Protein AF-U6DXB0-F1 (afdb_monomer)

Solvent-accessible surface area (backbone atoms only — not comparable to full-atom values): 5491 Å² total; per-residue (Å²): 139,86,90,78,88,81,74,77,83,89,84,85,88,85,91,83,84,78,91,69,78,70,59,58,44,100,83,77,45,77,72,86,86,80,91,72,61,79,85,55,49,58,71,54,34,31,82,93,40,52,46,44,52,49,52,26,67,77,68,74,49,89,86,86,79,70,58,101,84,59,70,63,91,94,112

Mean predicted aligned error: 13.31 Å

Foldseek 3Di:
DDDDDPPPDDDDDDDDDDPPVQCQDPVRDHDDDDADDLVCVDVCCDDVSPNVVVVCVVVVDDDDDDPSPDHDPPD

Nearest PDB structures (foldseek):
  5wwx-assembly1_A  TM=8.893E-01  e=5.310E-01  Homo sapiens
  5wwz-assembly2_A  TM=8.208E-01  e=5.689E-01  Homo sapiens
  2ctf-assembly1_A  TM=4.142E-01  e=3.425E+00  Homo sapiens

Radius of gyration: 20.15 Å; Cα contacts (8 Å, |Δi|>4): 25; chains: 1; bounding box: 40×52×32 Å

InterPro domains:
  IPR004088 K Homology domain, type 1 [PF00013] (33-68)
  IPR036612 K Homology domain, type 1 superfamily [G3DSA:3.30.1370.10] (27-75)
  IPR036612 K Homology domain, type 1 superfamily [SSF54791] (20-69)

Structure (mmCIF, N/CA/C/O backbone):
data_AF-U6DXB0-F1
#
_entry.id   AF-U6DXB0-F1
#
loop_
_atom_site.group_PDB
_atom_site.id
_atom_site.type_symbol
_atom_site.label_atom_id
_atom_site.label_alt_id
_atom_site.label_comp_id
_atom_site.label_asym_id
_atom_site.label_entity_id
_atom_site.label_seq_id
_atom_site.pdbx_PDB_ins_code
_atom_site.Cartn_x
_atom_site.Cartn_y
_atom_site.Cartn_z
_atom_site.occupancy
_atom_site.B_iso_or_equiv
_atom_site.auth_seq_id
_atom_site.auth_comp_id
_atom_site.auth_asym_id
_atom_site.auth_atom_id
_atom_site.pdbx_PDB_model_num
ATOM 1 N N . ASP A 1 1 ? 33.317 -37.092 8.513 1.00 45.94 1 ASP A N 1
ATOM 2 C CA . ASP A 1 1 ? 31.945 -37.226 9.042 1.00 45.94 1 ASP A CA 1
ATOM 3 C C . ASP A 1 1 ? 31.811 -36.616 10.425 1.00 45.94 1 ASP A C 1
ATOM 5 O O . ASP A 1 1 ? 32.642 -36.924 11.273 1.00 45.94 1 ASP A O 1
ATOM 9 N N . PRO A 1 2 ? 30.762 -35.822 10.686 1.00 56.53 2 PRO A N 1
ATOM 10 C CA . PRO A 1 2 ? 30.156 -35.755 12.005 1.00 56.53 2 PRO A CA 1
ATOM 11 C C . PRO A 1 2 ? 28.730 -36.339 11.963 1.00 56.53 2 PRO A C 1
ATOM 13 O O . PRO A 1 2 ? 27.865 -35.801 11.265 1.00 56.53 2 PRO A O 1
ATOM 16 N N . PRO A 1 3 ? 28.451 -37.411 12.718 1.00 61.69 3 PRO A N 1
ATOM 17 C CA . PRO A 1 3 ? 27.100 -37.790 13.094 1.00 61.69 3 PRO A CA 1
ATOM 18 C C . PRO A 1 3 ? 26.776 -37.155 14.455 1.00 61.69 3 PRO A C 1
ATOM 20 O O . PRO A 1 3 ? 27.473 -37.441 15.416 1.00 61.69 3 PRO A O 1
ATOM 23 N N . ASP A 1 4 ? 25.741 -36.313 14.559 1.00 51.06 4 ASP A N 1
ATOM 24 C CA . ASP A 1 4 ? 24.932 -36.236 15.791 1.00 51.06 4 ASP A CA 1
ATOM 25 C C . ASP A 1 4 ? 23.591 -35.512 15.561 1.00 51.06 4 ASP A C 1
ATOM 27 O O . ASP A 1 4 ? 23.431 -34.295 15.659 1.00 51.06 4 ASP A O 1
ATOM 31 N N . SER A 1 5 ? 22.609 -36.302 15.142 1.00 58.56 5 SER A N 1
ATOM 32 C CA . SER A 1 5 ? 21.371 -36.521 15.890 1.00 58.56 5 SER A CA 1
ATOM 33 C C . SER A 1 5 ? 20.852 -35.393 16.799 1.00 58.56 5 SER A C 1
ATOM 35 O O . SER A 1 5 ? 20.845 -35.501 18.019 1.00 58.56 5 SER A O 1
ATOM 37 N N . ARG A 1 6 ? 20.165 -34.412 16.207 1.00 55.94 6 ARG A N 1
ATOM 38 C CA . ARG A 1 6 ? 18.945 -33.851 16.826 1.00 55.94 6 ARG A CA 1
ATOM 39 C C . ARG A 1 6 ? 17.717 -34.177 15.982 1.00 55.94 6 ARG A C 1
ATOM 41 O O . ARG A 1 6 ? 16.953 -33.299 15.588 1.00 55.94 6 ARG A O 1
ATOM 48 N N . LYS A 1 7 ? 17.527 -35.470 15.692 1.00 53.19 7 LYS A N 1
ATOM 49 C CA . LYS A 1 7 ? 16.210 -35.977 15.293 1.00 53.19 7 LYS A CA 1
ATOM 50 C C . LYS A 1 7 ? 15.300 -35.856 16.516 1.00 53.19 7 LYS A C 1
ATOM 52 O O . LYS A 1 7 ? 15.466 -36.594 17.479 1.00 53.19 7 LYS A O 1
ATOM 57 N N . ARG A 1 8 ? 14.374 -34.893 16.485 1.00 57.97 8 ARG A N 1
ATOM 58 C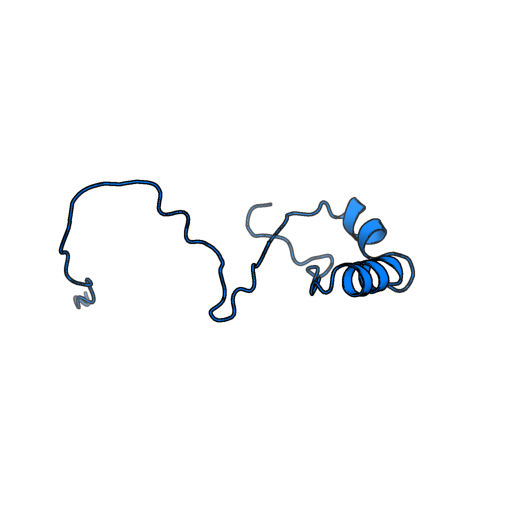 CA . ARG A 1 8 ? 13.239 -34.828 17.417 1.00 57.97 8 ARG A CA 1
ATOM 59 C C . ARG A 1 8 ? 12.514 -36.187 17.346 1.00 57.97 8 ARG A C 1
ATOM 61 O O . ARG A 1 8 ? 12.139 -36.559 16.232 1.00 57.97 8 ARG A O 1
ATOM 68 N N . PRO A 1 9 ? 12.384 -36.943 18.452 1.00 46.84 9 PRO A N 1
ATOM 69 C CA . PRO A 1 9 ? 11.761 -38.262 18.427 1.00 46.84 9 PRO A CA 1
ATOM 70 C C . PRO A 1 9 ? 10.340 -38.221 17.859 1.00 46.84 9 PRO A C 1
ATOM 72 O O . PRO A 1 9 ? 9.593 -37.266 18.072 1.00 46.84 9 PRO A O 1
ATOM 75 N N . LEU A 1 10 ? 10.038 -39.257 17.083 1.00 60.25 10 LEU A N 1
ATOM 76 C CA . LEU A 1 10 ? 8.794 -39.510 16.372 1.00 60.25 10 LEU A CA 1
ATOM 77 C C . LEU A 1 10 ? 7.816 -40.228 17.311 1.00 60.25 10 LEU A C 1
ATOM 79 O O . LEU A 1 10 ? 8.046 -41.387 17.636 1.00 60.25 10 LEU A O 1
ATOM 83 N N . GLU A 1 11 ? 6.709 -39.580 17.662 1.00 50.78 11 GLU A N 1
ATOM 84 C CA . GLU A 1 11 ? 5.470 -40.261 18.056 1.00 50.78 11 GLU A CA 1
ATOM 85 C C . GLU A 1 11 ? 4.322 -39.702 17.197 1.00 50.78 11 GLU A C 1
ATOM 87 O O . GLU A 1 11 ? 4.135 -38.490 17.098 1.00 50.78 11 GLU A O 1
ATOM 92 N N . ALA A 1 12 ? 3.598 -40.587 16.508 1.00 58.84 12 ALA A N 1
ATOM 93 C CA . ALA A 1 12 ? 2.466 -40.316 15.607 1.00 58.84 12 ALA A CA 1
ATOM 94 C C . ALA A 1 12 ? 1.509 -41.536 15.629 1.00 58.84 12 ALA A C 1
ATOM 96 O O . ALA A 1 12 ? 2.005 -42.621 15.939 1.00 58.84 12 ALA A O 1
ATOM 97 N N . PRO A 1 13 ? 0.255 -41.493 15.105 1.00 72.44 13 PRO A N 1
ATOM 98 C CA . PRO A 1 13 ? -0.847 -40.494 15.129 1.00 72.44 13 PRO A CA 1
ATOM 99 C C . PRO A 1 13 ? -2.228 -41.187 15.470 1.00 72.44 13 PRO A C 1
ATOM 101 O O . PRO A 1 13 ? -2.180 -42.327 15.935 1.00 72.44 13 PRO A O 1
ATOM 104 N N . PRO A 1 14 ? -3.450 -40.588 15.316 1.00 56.44 14 PRO A N 1
ATOM 105 C CA . PRO A 1 14 ? -4.102 -40.428 13.995 1.00 56.44 14 PRO A CA 1
ATOM 106 C C . PRO A 1 14 ? -4.955 -39.142 13.776 1.00 56.44 14 PRO A C 1
ATOM 108 O O . PRO A 1 14 ? -5.647 -38.657 14.663 1.00 56.44 14 PRO A O 1
ATOM 111 N N . GLU A 1 15 ? -4.923 -38.654 12.529 1.00 57.81 15 GLU A N 1
ATOM 112 C CA . GLU A 1 15 ? -6.039 -38.102 11.730 1.00 57.81 15 GLU A CA 1
ATOM 113 C C . GLU A 1 15 ? -6.921 -36.943 12.258 1.00 57.81 15 GLU A C 1
ATOM 115 O O . GLU A 1 15 ? -7.942 -37.165 12.901 1.00 57.81 15 GLU A O 1
ATOM 120 N N . ALA A 1 16 ? -6.624 -35.710 11.813 1.00 48.72 16 ALA A N 1
ATOM 121 C CA . ALA A 1 16 ? -7.540 -34.905 10.978 1.00 48.72 16 ALA A CA 1
ATOM 122 C C . ALA A 1 16 ? -6.944 -33.522 10.617 1.00 48.72 16 ALA A C 1
ATOM 124 O O . ALA A 1 16 ? -6.836 -32.632 11.453 1.00 48.72 16 ALA A O 1
ATOM 125 N N . GLY A 1 17 ? -6.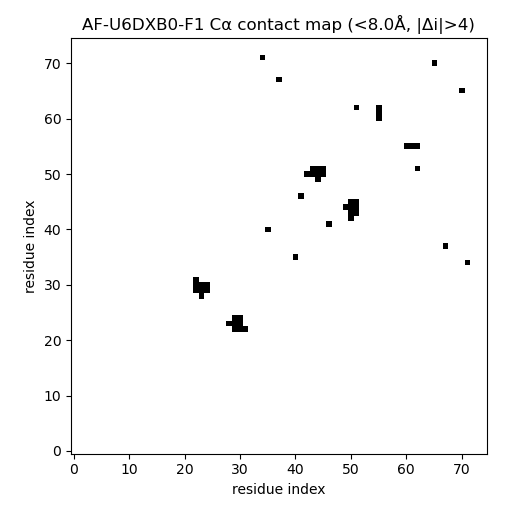647 -33.321 9.327 1.00 45.81 17 GLY A N 1
ATOM 126 C CA . GLY A 1 17 ? -6.904 -32.047 8.640 1.00 45.81 17 GLY A CA 1
ATOM 127 C C . GLY A 1 17 ? -5.875 -30.911 8.744 1.00 45.81 17 GLY A C 1
ATOM 128 O O . GLY A 1 17 ? -6.012 -30.006 9.552 1.00 45.81 17 GLY A O 1
ATOM 129 N N . SER A 1 18 ? -4.962 -30.863 7.766 1.00 49.41 18 SER A N 1
ATOM 130 C CA . SER A 1 18 ? -4.309 -29.650 7.233 1.00 49.41 18 SER A CA 1
ATOM 131 C C . SER A 1 18 ? -3.486 -28.798 8.216 1.00 49.41 18 SER A C 1
ATOM 133 O O . SER A 1 18 ? -3.955 -27.824 8.799 1.00 49.41 18 SER A O 1
ATOM 135 N N . THR A 1 19 ? -2.181 -29.070 8.289 1.00 47.69 19 THR A N 1
ATOM 136 C CA . THR A 1 19 ? -1.158 -28.184 8.873 1.00 47.69 19 THR A CA 1
ATOM 137 C C . THR A 1 19 ? -0.946 -26.920 8.026 1.00 47.69 19 THR A C 1
ATOM 139 O O . THR A 1 19 ? 0.146 -26.624 7.536 1.00 47.69 19 THR A O 1
ATOM 142 N N . LYS A 1 20 ? -1.985 -26.095 7.879 1.00 57.53 20 LYS A N 1
ATOM 143 C CA . LYS A 1 20 ? -1.798 -24.665 7.631 1.00 57.53 20 LYS A CA 1
ATOM 144 C C . LYS A 1 20 ? -1.293 -24.095 8.951 1.00 57.53 20 LYS A C 1
ATOM 146 O O . LYS A 1 20 ? -2.091 -23.810 9.831 1.00 57.53 20 LYS A O 1
ATOM 151 N N . ARG A 1 21 ? 0.031 -23.980 9.116 1.00 60.31 21 ARG A N 1
ATOM 152 C CA . ARG A 1 21 ? 0.621 -23.181 10.204 1.00 60.31 21 ARG A CA 1
ATOM 153 C C . ARG A 1 21 ? -0.024 -21.797 10.134 1.00 60.31 21 ARG A C 1
ATOM 155 O O . ARG A 1 21 ? 0.303 -21.021 9.237 1.00 60.31 21 ARG A O 1
ATOM 162 N N . THR A 1 22 ? -1.006 -21.533 10.990 1.00 57.44 22 THR A N 1
ATOM 163 C CA . THR A 1 22 ? -1.646 -20.227 11.059 1.00 57.44 22 THR A CA 1
ATOM 164 C C . THR A 1 22 ? -0.580 -19.261 11.546 1.00 57.44 22 THR A C 1
ATOM 166 O O . THR A 1 22 ? 0.117 -19.517 12.525 1.00 57.44 22 THR A O 1
ATOM 169 N N . ASN A 1 23 ? -0.389 -18.172 10.806 1.00 65.56 23 ASN A N 1
ATOM 170 C CA . ASN A 1 23 ? 0.578 -17.127 11.130 1.00 65.56 23 ASN A CA 1
ATOM 171 C C . ASN A 1 23 ? -0.004 -16.205 12.218 1.00 65.56 23 ASN A C 1
ATOM 173 O O . ASN A 1 23 ? -0.124 -14.997 12.026 1.00 65.56 23 ASN A O 1
ATOM 177 N N . THR A 1 24 ? -0.483 -16.827 13.294 1.00 61.78 24 THR A N 1
ATOM 178 C CA . THR A 1 24 ? -1.044 -16.212 14.494 1.00 61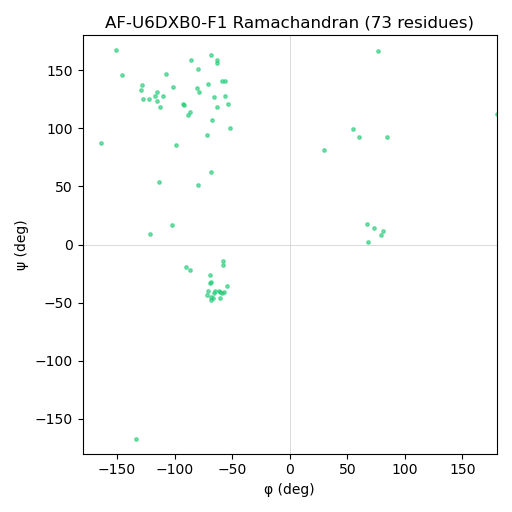.78 24 THR A CA 1
ATOM 179 C C . THR A 1 24 ? 0.108 -15.954 15.450 1.00 61.78 24 THR A C 1
ATOM 181 O O . THR A 1 24 ? 0.717 -16.902 15.943 1.00 61.78 24 THR A O 1
ATOM 184 N N . GLY A 1 25 ? 0.433 -14.681 15.671 1.00 65.06 25 GLY A N 1
ATOM 185 C CA . GLY A 1 25 ? 1.283 -14.267 16.782 1.00 65.06 25 GLY A CA 1
ATOM 186 C C . GLY A 1 25 ? 0.622 -14.604 18.119 1.00 65.06 25 GLY A C 1
ATOM 187 O O . GLY A 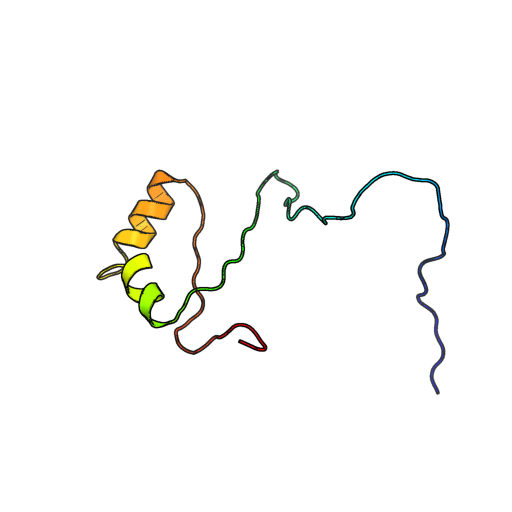1 25 ? -0.597 -14.771 18.188 1.00 65.06 25 GLY A O 1
ATOM 188 N N . GLU A 1 26 ? 1.431 -14.694 19.173 1.00 63.69 26 GLU A N 1
ATOM 189 C CA . GLU A 1 26 ? 1.016 -15.090 20.530 1.00 63.69 26 GLU A CA 1
ATOM 190 C C . GLU A 1 26 ? -0.094 -14.182 21.114 1.00 63.69 26 GLU A C 1
ATOM 192 O O . GLU A 1 26 ? -0.853 -14.620 21.972 1.00 63.69 26 GLU A O 1
ATOM 197 N N . ASP A 1 27 ? -0.286 -12.986 20.540 1.00 75.19 27 ASP A N 1
ATOM 198 C CA . ASP A 1 27 ? -1.298 -11.989 20.924 1.00 75.19 27 ASP A CA 1
ATOM 199 C C . ASP A 1 27 ? -2.532 -11.930 19.993 1.00 75.19 27 ASP A C 1
ATOM 201 O O . ASP A 1 27 ? -3.243 -10.926 19.947 1.00 75.19 27 ASP A O 1
ATOM 205 N N . GLY A 1 28 ? -2.773 -12.956 19.167 1.00 80.75 28 GLY A N 1
ATOM 206 C CA . GLY A 1 28 ? -3.896 -12.962 18.213 1.00 80.75 28 GLY A CA 1
ATOM 207 C C . GLY A 1 28 ? -3.706 -12.036 17.003 1.00 80.75 28 GLY A C 1
ATOM 208 O O . GLY A 1 28 ? -4.655 -11.769 16.263 1.00 80.75 28 GLY A O 1
ATOM 209 N N . GLN A 1 29 ? -2.481 -11.556 16.771 1.00 83.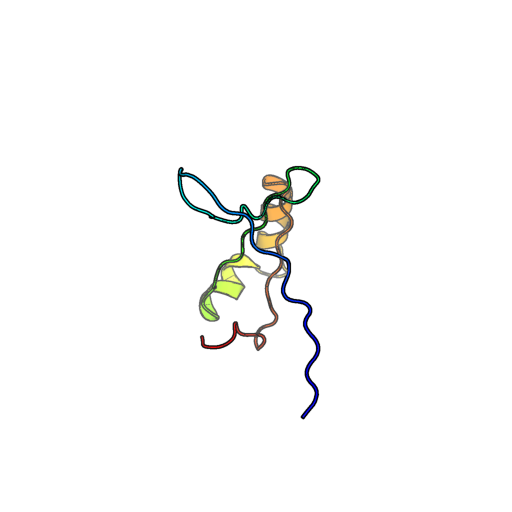38 29 GLN A N 1
ATOM 210 C CA . GLN A 1 29 ? -2.132 -10.781 15.581 1.00 83.38 29 GLN A CA 1
ATOM 211 C C . GLN A 1 29 ? -1.884 -11.696 14.381 1.00 83.38 29 GLN A C 1
ATOM 213 O O . GLN A 1 29 ? -1.164 -12.690 14.476 1.00 83.38 29 GLN A O 1
ATOM 218 N N . TYR A 1 30 ? -2.442 -11.331 13.229 1.00 88.81 30 TYR A N 1
ATOM 219 C CA . TYR A 1 30 ? -2.239 -12.048 11.973 1.00 88.81 30 TYR A CA 1
ATOM 220 C C . TYR A 1 30 ? -1.232 -11.313 11.097 1.00 88.81 30 TYR A C 1
ATOM 222 O O . TYR A 1 30 ? -1.333 -10.102 10.901 1.00 88.81 30 TYR A O 1
ATOM 230 N N . PHE A 1 31 ? -0.299 -12.057 10.504 1.00 89.69 31 PHE A N 1
ATOM 231 C CA . PHE A 1 31 ? 0.643 -11.497 9.537 1.00 89.69 31 PHE A CA 1
ATOM 232 C C . PHE A 1 31 ? 0.352 -11.995 8.123 1.00 89.69 31 PHE A C 1
ATOM 234 O O . PHE A 1 31 ? 0.325 -13.202 7.858 1.00 89.69 31 PHE A O 1
ATOM 241 N N . LEU A 1 32 ? 0.225 -11.046 7.198 1.00 92.38 32 LEU A N 1
ATOM 242 C CA . LEU A 1 32 ? 0.027 -11.279 5.772 1.00 92.38 32 LEU A CA 1
ATOM 243 C C . LEU A 1 32 ? 1.240 -10.758 4.988 1.00 92.38 32 LEU A C 1
ATOM 245 O O . LEU A 1 32 ? 1.680 -9.628 5.188 1.00 92.38 32 LEU A O 1
ATOM 249 N N . LYS A 1 33 ? 1.771 -11.581 4.077 1.00 93.12 33 LYS A N 1
ATOM 250 C CA . LYS A 1 33 ? 2.800 -11.186 3.103 1.00 93.12 33 LYS A CA 1
ATOM 251 C C . LYS A 1 33 ? 2.224 -11.331 1.699 1.00 93.12 33 LYS A C 1
ATOM 253 O O . LYS A 1 33 ? 1.716 -12.398 1.365 1.00 93.12 33 LYS A O 1
ATOM 258 N N . VAL A 1 34 ? 2.316 -10.274 0.897 1.00 94.62 34 VAL A N 1
ATOM 259 C CA . VAL A 1 34 ? 1.773 -10.214 -0.468 1.00 94.62 34 VAL A CA 1
ATOM 260 C C . VAL A 1 34 ? 2.873 -9.757 -1.420 1.00 94.62 34 VAL A C 1
ATOM 262 O O . VAL A 1 34 ? 3.627 -8.841 -1.094 1.00 94.62 34 VAL A O 1
ATOM 265 N N . LEU A 1 35 ? 2.968 -10.396 -2.587 1.00 95.62 35 LEU A N 1
ATOM 266 C CA . LEU A 1 35 ? 3.847 -9.949 -3.665 1.00 95.62 35 LEU A CA 1
ATOM 267 C C . LEU A 1 35 ? 3.194 -8.787 -4.408 1.00 95.62 35 LEU A C 1
ATOM 269 O O . LEU A 1 35 ? 2.034 -8.874 -4.805 1.00 95.62 35 LEU A O 1
ATOM 273 N N . ILE A 1 36 ? 3.953 -7.713 -4.607 1.00 94.56 36 ILE A N 1
ATOM 274 C CA . ILE A 1 36 ? 3.483 -6.503 -5.276 1.00 94.56 36 ILE A CA 1
ATOM 275 C C . ILE A 1 36 ? 4.379 -6.237 -6.487 1.00 94.56 36 ILE A C 1
ATOM 277 O O . ILE A 1 36 ? 5.595 -6.125 -6.317 1.00 94.56 36 ILE A O 1
ATOM 281 N N . PRO A 1 37 ? 3.815 -6.099 -7.699 1.00 95.06 37 PRO A N 1
ATOM 282 C CA . PRO A 1 37 ? 4.573 -5.645 -8.857 1.00 95.06 37 PRO A CA 1
ATOM 283 C C . PRO A 1 37 ? 5.184 -4.261 -8.616 1.00 95.06 37 PRO A C 1
ATOM 285 O O . PRO A 1 37 ? 4.519 -3.367 -8.088 1.00 95.06 37 PRO A O 1
ATOM 288 N N . SER A 1 38 ? 6.419 -4.040 -9.072 1.00 92.31 38 SER A N 1
ATOM 289 C CA . SER A 1 38 ? 7.159 -2.792 -8.822 1.00 92.31 38 SER A CA 1
ATOM 290 C C . SER A 1 38 ? 6.404 -1.532 -9.259 1.00 92.31 38 SER A C 1
ATOM 292 O O . SER A 1 38 ? 6.473 -0.507 -8.584 1.00 92.31 38 SER A O 1
ATOM 294 N N . TYR A 1 39 ? 5.646 -1.607 -10.358 1.00 94.31 39 TYR A N 1
ATOM 295 C CA . TYR A 1 39 ? 4.870 -0.473 -10.871 1.00 94.31 39 TYR A CA 1
ATOM 296 C C . TYR A 1 39 ? 3.689 -0.087 -9.962 1.00 94.31 39 TYR A C 1
ATOM 298 O O . TYR A 1 39 ? 3.272 1.067 -9.963 1.00 94.31 39 TYR A O 1
ATOM 306 N N . ALA A 1 40 ? 3.155 -1.026 -9.174 1.00 95.44 40 ALA A N 1
ATOM 307 C CA . ALA A 1 40 ? 1.996 -0.801 -8.309 1.00 95.44 40 ALA A CA 1
ATOM 308 C C . ALA A 1 40 ? 2.382 -0.243 -6.928 1.00 95.44 40 ALA A C 1
ATOM 310 O O . ALA A 1 40 ? 1.563 0.398 -6.268 1.00 95.44 40 ALA A O 1
ATOM 311 N N . ALA A 1 41 ? 3.633 -0.440 -6.494 1.00 95.31 41 ALA A N 1
ATOM 312 C CA . ALA A 1 41 ? 4.109 -0.004 -5.180 1.00 95.31 41 ALA A CA 1
ATOM 313 C C . ALA A 1 41 ? 3.926 1.509 -4.954 1.00 95.31 41 ALA A C 1
ATOM 315 O O . ALA A 1 41 ? 3.490 1.927 -3.883 1.00 95.31 41 ALA A O 1
ATOM 316 N N . GLY A 1 42 ? 4.194 2.330 -5.976 1.00 96.25 42 GLY A N 1
ATOM 317 C CA . GLY A 1 42 ? 4.050 3.786 -5.889 1.00 96.25 42 GLY A CA 1
ATOM 318 C C . GLY A 1 42 ? 2.615 4.237 -5.596 1.00 96.25 42 GLY A C 1
ATOM 319 O O . GLY A 1 42 ? 2.413 5.127 -4.772 1.00 96.25 42 GLY A O 1
ATOM 320 N N . SER A 1 43 ? 1.621 3.590 -6.209 1.00 96.75 43 SER A N 1
ATOM 321 C CA . SER A 1 43 ? 0.200 3.893 -5.992 1.00 96.75 43 SER A CA 1
ATOM 322 C C . SER A 1 43 ? -0.281 3.505 -4.593 1.00 96.75 43 SER A C 1
ATOM 324 O O . SER A 1 43 ? -1.116 4.202 -4.028 1.00 96.75 43 SER A O 1
ATOM 326 N N . ILE A 1 44 ? 0.267 2.431 -4.015 1.00 96.31 44 ILE A N 1
ATOM 327 C CA . ILE A 1 44 ? -0.047 1.992 -2.645 1.00 96.31 44 ILE A CA 1
ATOM 328 C C . ILE A 1 44 ? 0.564 2.953 -1.616 1.00 96.31 44 ILE A C 1
ATOM 330 O O . ILE A 1 44 ? -0.094 3.333 -0.650 1.00 96.31 44 ILE A O 1
ATOM 334 N N . ILE A 1 45 ? 1.821 3.366 -1.821 1.00 96.69 45 ILE A N 1
ATOM 335 C CA . ILE A 1 45 ? 2.519 4.305 -0.927 1.00 96.69 45 ILE A CA 1
ATOM 336 C C . ILE A 1 45 ? 1.862 5.692 -0.992 1.00 96.69 45 ILE A C 1
ATOM 338 O O . ILE A 1 45 ? 1.591 6.313 0.038 1.00 96.69 45 ILE A O 1
ATOM 342 N N . GLY A 1 46 ? 1.577 6.170 -2.204 1.00 97.62 46 GLY A N 1
ATOM 343 C CA . GLY A 1 46 ? 1.050 7.506 -2.457 1.00 97.62 46 GLY A CA 1
ATOM 344 C C . GLY A 1 46 ? 2.113 8.606 -2.360 1.00 97.62 46 GLY A C 1
ATOM 345 O O . GLY A 1 46 ? 3.225 8.418 -1.856 1.00 97.62 46 GLY A O 1
ATOM 346 N N . LYS A 1 47 ? 1.777 9.805 -2.847 1.00 97.69 47 LYS A N 1
ATOM 347 C CA . LYS A 1 47 ? 2.691 10.959 -2.836 1.00 97.69 47 LYS A CA 1
ATOM 348 C C . LYS A 1 47 ? 3.038 11.349 -1.396 1.00 97.69 47 LYS A C 1
ATOM 350 O O . LYS A 1 47 ? 2.156 11.717 -0.622 1.00 97.69 47 LYS A O 1
ATOM 355 N N . GLY A 1 48 ? 4.321 11.276 -1.045 1.00 96.75 48 GLY A N 1
ATOM 356 C CA . GLY A 1 48 ? 4.796 11.553 0.315 1.00 96.75 48 GLY A CA 1
ATOM 357 C C . GLY A 1 48 ? 4.327 10.537 1.365 1.00 96.75 48 GLY A C 1
ATOM 358 O O . GLY A 1 48 ? 4.346 10.854 2.546 1.00 96.75 48 GLY A O 1
ATOM 359 N N . GLY A 1 49 ? 3.869 9.345 0.957 1.00 97.31 49 GLY A N 1
ATOM 360 C CA . GLY A 1 49 ? 3.388 8.313 1.882 1.00 97.31 49 GLY A CA 1
ATOM 361 C C . GLY A 1 49 ? 1.966 8.529 2.413 1.00 97.31 49 GLY A C 1
ATOM 362 O O . GLY A 1 49 ? 1.537 7.803 3.304 1.00 97.31 49 GLY A O 1
ATOM 363 N N . GLN A 1 50 ? 1.220 9.511 1.895 1.00 98.19 50 GLN A N 1
ATOM 364 C CA . GLN A 1 50 ? -0.106 9.861 2.423 1.00 98.19 50 GLN A CA 1
ATOM 365 C C . GLN A 1 50 ? -1.099 8.690 2.374 1.00 98.19 50 GLN A C 1
ATOM 367 O O . GLN A 1 50 ? -1.817 8.456 3.343 1.00 98.19 50 GLN A O 1
ATOM 372 N N . THR A 1 51 ? -1.111 7.924 1.280 1.00 98.19 51 THR A N 1
ATOM 373 C CA . THR A 1 51 ? -2.063 6.822 1.082 1.00 98.19 51 THR A CA 1
ATOM 374 C C . THR A 1 51 ? -1.800 5.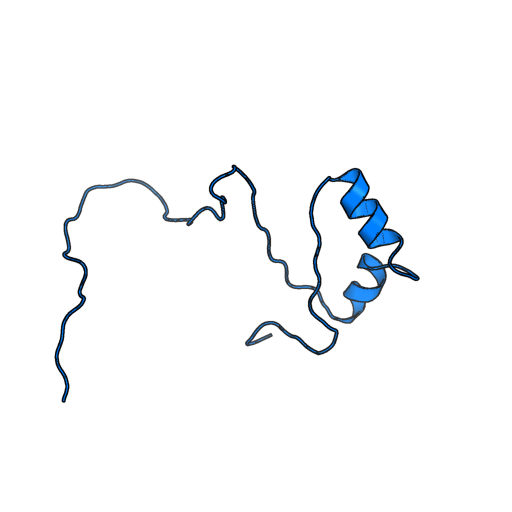665 2.043 1.00 98.19 51 THR A C 1
ATOM 376 O O . THR A 1 51 ? -2.721 5.212 2.718 1.00 98.19 51 THR A O 1
ATOM 379 N N . ILE A 1 52 ? -0.546 5.219 2.177 1.00 97.88 52 ILE A N 1
ATOM 380 C CA . ILE A 1 52 ? -0.198 4.123 3.096 1.00 97.88 52 ILE A CA 1
ATOM 381 C C . ILE A 1 52 ? -0.362 4.521 4.569 1.00 97.88 52 ILE A C 1
ATOM 383 O O . ILE A 1 52 ? -0.709 3.680 5.395 1.00 97.88 52 ILE A O 1
ATOM 387 N N . VAL A 1 53 ? -0.138 5.791 4.923 1.00 98.00 53 VAL A N 1
ATOM 388 C CA . VAL A 1 53 ? -0.378 6.292 6.288 1.00 98.00 53 VAL A CA 1
ATOM 389 C C . VAL A 1 53 ? -1.872 6.305 6.601 1.00 98.00 53 VAL A C 1
ATOM 391 O O . VAL A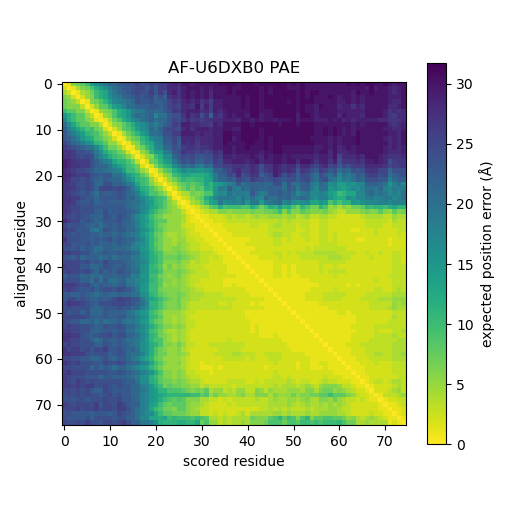 1 53 ? -2.272 5.823 7.660 1.00 98.00 53 VAL A O 1
ATOM 394 N N . GLN A 1 54 ? -2.698 6.796 5.674 1.00 98.19 54 GLN A N 1
ATOM 395 C CA . GLN A 1 54 ? -4.150 6.787 5.833 1.00 98.19 54 GLN A CA 1
ATOM 396 C C . GLN A 1 54 ? -4.684 5.357 5.979 1.00 98.19 54 GLN A C 1
ATOM 398 O O . GLN A 1 54 ? -5.424 5.079 6.918 1.00 98.19 54 GLN A O 1
ATOM 403 N N . LEU A 1 55 ? -4.237 4.430 5.125 1.00 97.56 55 LEU A N 1
ATOM 404 C CA . LEU A 1 55 ? -4.662 3.030 5.171 1.00 97.56 55 LEU A CA 1
ATOM 405 C C . LEU A 1 55 ? -4.306 2.355 6.506 1.00 97.56 55 LEU A C 1
ATOM 407 O O . LEU A 1 55 ? -5.117 1.622 7.069 1.00 97.56 55 LEU A O 1
ATOM 411 N N . GLN A 1 56 ? -3.113 2.621 7.045 1.00 97.69 56 GLN A N 1
ATOM 412 C CA . GLN A 1 56 ? -2.719 2.122 8.368 1.00 97.69 56 GLN A CA 1
ATOM 413 C C . GLN A 1 56 ? -3.588 2.713 9.485 1.00 97.69 56 GLN A C 1
ATOM 415 O O . GLN A 1 56 ? -3.988 1.993 10.394 1.00 97.69 56 GLN A O 1
ATOM 420 N N . LYS A 1 57 ? -3.923 4.007 9.407 1.00 98.00 57 LYS A N 1
ATOM 421 C CA . LYS A 1 57 ? -4.778 4.678 10.396 1.00 98.00 57 LYS A CA 1
ATOM 422 C C . LYS A 1 57 ? -6.211 4.142 10.386 1.00 98.00 57 LYS A C 1
ATOM 424 O O . LYS A 1 57 ? -6.791 3.960 11.449 1.00 98.00 57 LYS A O 1
ATOM 429 N N . GLU A 1 58 ? -6.775 3.903 9.206 1.00 98.19 58 GLU A N 1
ATOM 430 C CA . GLU A 1 58 ? -8.144 3.397 9.046 1.00 98.19 58 GLU A CA 1
ATOM 431 C C . GLU A 1 58 ? -8.279 1.935 9.476 1.00 98.19 58 GLU A C 1
ATOM 433 O O . GLU A 1 58 ? -9.269 1.562 10.099 1.00 98.19 58 GLU A O 1
ATOM 438 N N . THR A 1 59 ? -7.283 1.105 9.156 1.00 96.12 59 THR A N 1
ATOM 439 C CA . THR A 1 59 ? -7.331 -0.340 9.437 1.00 96.12 59 THR A CA 1
ATOM 440 C C . THR A 1 59 ? -6.751 -0.718 10.798 1.00 96.12 59 THR A C 1
ATOM 442 O O . THR A 1 59 ? -6.987 -1.825 11.273 1.00 96.12 59 THR A O 1
ATOM 445 N N . GLY A 1 60 ? -5.939 0.152 11.405 1.00 95.06 60 GLY A N 1
ATOM 446 C CA . GLY A 1 60 ? -5.117 -0.179 12.572 1.00 95.06 60 GLY A CA 1
ATOM 447 C C . GLY A 1 60 ? -3.986 -1.173 12.271 1.00 95.06 60 GLY A C 1
ATOM 448 O O . GLY A 1 60 ? -3.255 -1.566 13.180 1.00 95.06 60 GLY A O 1
ATOM 449 N N . ALA A 1 61 ? -3.823 -1.597 11.013 1.00 95.25 61 ALA A N 1
ATOM 450 C CA . ALA A 1 61 ? -2.784 -2.532 10.617 1.00 95.25 61 ALA A CA 1
ATOM 451 C C . ALA A 1 61 ? -1.435 -1.824 10.459 1.00 95.25 61 ALA A C 1
ATOM 453 O O . ALA A 1 61 ? -1.354 -0.662 10.065 1.00 95.25 61 ALA A O 1
ATOM 454 N N . THR A 1 62 ? -0.351 -2.561 10.696 1.00 95.12 62 THR A N 1
ATOM 455 C CA . THR A 1 62 ? 1.001 -2.107 10.351 1.00 95.12 62 THR A CA 1
ATOM 456 C C . THR A 1 62 ? 1.352 -2.593 8.952 1.00 95.12 62 THR A C 1
ATOM 458 O O . THR A 1 62 ? 1.404 -3.798 8.708 1.00 95.12 62 THR A O 1
ATOM 461 N N . ILE A 1 63 ? 1.633 -1.666 8.036 1.00 96.56 63 ILE A N 1
ATOM 462 C CA . ILE A 1 63 ? 1.923 -1.982 6.633 1.00 96.56 63 ILE A CA 1
ATOM 463 C C . ILE A 1 63 ? 3.367 -1.593 6.325 1.00 96.56 63 ILE A C 1
ATOM 465 O O . ILE A 1 63 ? 3.774 -0.447 6.505 1.00 96.56 63 ILE A O 1
ATOM 469 N N . LYS A 1 64 ? 4.154 -2.561 5.846 1.00 95.00 64 LYS A N 1
ATOM 470 C CA . LYS A 1 64 ? 5.556 -2.370 5.454 1.00 95.00 64 LYS A CA 1
ATOM 471 C C . LYS A 1 64 ? 5.780 -2.931 4.057 1.00 95.00 64 LYS A C 1
ATOM 473 O O . LYS A 1 64 ? 5.383 -4.059 3.778 1.00 95.00 64 LYS A O 1
ATOM 478 N N . LEU A 1 65 ? 6.438 -2.150 3.207 1.00 94.25 65 LEU A N 1
ATOM 479 C CA . LEU A 1 65 ? 6.888 -2.574 1.882 1.00 94.25 65 LEU A CA 1
AT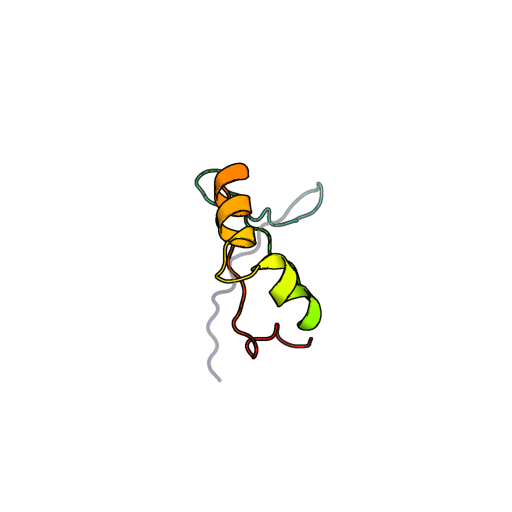OM 480 C C . LEU A 1 65 ? 8.410 -2.747 1.881 1.00 94.25 65 LEU A C 1
ATOM 482 O O . LEU A 1 65 ? 9.129 -2.006 2.554 1.00 94.25 65 LEU A O 1
ATOM 486 N N . SER A 1 66 ? 8.890 -3.713 1.100 1.00 94.12 66 SER A N 1
ATOM 487 C CA . SER A 1 66 ? 10.311 -3.853 0.773 1.00 94.12 66 SER A CA 1
ATOM 488 C C . SER A 1 66 ? 10.814 -2.633 -0.008 1.00 94.12 66 SER A C 1
ATOM 490 O O . SER A 1 66 ? 10.030 -1.938 -0.661 1.00 94.12 66 SER A O 1
ATOM 492 N N . LYS A 1 67 ? 12.124 -2.355 0.034 1.00 92.31 67 LYS A N 1
ATOM 493 C CA . LYS A 1 67 ? 12.701 -1.273 -0.780 1.00 92.31 67 LYS A CA 1
ATOM 494 C C . LYS A 1 67 ? 12.634 -1.641 -2.263 1.00 92.31 67 LYS A C 1
ATOM 496 O O . LYS A 1 67 ? 12.532 -2.809 -2.621 1.00 92.31 67 LYS A O 1
ATOM 501 N N . SER A 1 68 ? 12.785 -0.652 -3.141 1.00 88.62 68 SER A N 1
ATOM 502 C CA . SER A 1 68 ? 12.594 -0.811 -4.593 1.00 88.62 68 SER A CA 1
ATOM 503 C C . SER A 1 68 ? 13.478 -1.859 -5.287 1.00 88.62 68 SER A C 1
ATOM 505 O O . SER A 1 68 ? 13.220 -2.180 -6.441 1.00 88.62 68 SER A O 1
ATOM 507 N N . LYS A 1 69 ? 14.537 -2.356 -4.637 1.00 88.06 69 LYS A N 1
ATOM 508 C CA . LYS A 1 69 ? 15.430 -3.404 -5.166 1.00 88.06 69 LYS A CA 1
ATOM 509 C C . LYS A 1 69 ? 15.496 -4.649 -4.270 1.00 88.06 69 LYS A C 1
ATOM 511 O O . LYS A 1 69 ? 16.320 -5.523 -4.512 1.00 88.06 69 LYS A O 1
ATOM 516 N N . ASP A 1 70 ? 14.631 -4.721 -3.261 1.00 93.88 70 ASP A N 1
ATOM 517 C CA . ASP A 1 70 ? 14.516 -5.857 -2.351 1.00 93.88 70 ASP A CA 1
ATOM 518 C C . ASP A 1 70 ? 13.350 -6.738 -2.818 1.00 93.88 70 ASP A C 1
ATOM 520 O O . ASP A 1 70 ? 12.204 -6.584 -2.384 1.00 93.88 70 ASP A O 1
ATOM 524 N N . PHE A 1 71 ? 13.645 -7.636 -3.755 1.00 94.12 71 PHE A N 1
ATOM 525 C CA . PHE A 1 71 ? 12.668 -8.571 -4.308 1.00 94.12 71 PHE A CA 1
ATOM 526 C C . PHE A 1 71 ? 12.539 -9.828 -3.457 1.00 94.12 71 PHE A C 1
ATOM 528 O O . PHE A 1 71 ? 13.432 -10.192 -2.687 1.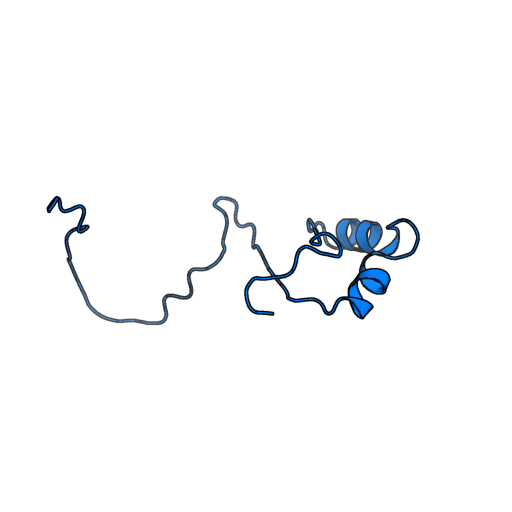00 94.12 71 PHE A O 1
ATOM 535 N N . TYR A 1 72 ? 11.406 -10.508 -3.606 1.00 93.94 72 TYR A N 1
ATOM 536 C CA . TYR A 1 72 ? 11.243 -11.814 -2.995 1.00 93.94 72 TYR A CA 1
ATOM 537 C C . TYR A 1 72 ? 12.124 -12.831 -3.746 1.00 93.94 72 TYR A C 1
ATOM 539 O O . TYR A 1 72 ? 12.195 -12.779 -4.972 1.00 93.94 72 TYR A O 1
ATOM 547 N N . PRO A 1 73 ? 12.831 -13.747 -3.063 1.00 94.00 73 PRO A N 1
ATOM 548 C CA . PRO A 1 73 ? 13.688 -14.710 -3.748 1.00 94.00 73 PRO A CA 1
ATOM 549 C C . PRO A 1 73 ? 12.913 -15.528 -4.790 1.00 94.00 73 PRO A C 1
ATOM 551 O O . PRO A 1 73 ? 11.885 -16.123 -4.471 1.00 94.00 73 PRO A O 1
ATOM 554 N N . GLY A 1 74 ? 13.427 -15.569 -6.021 1.00 91.38 74 GLY A N 1
ATOM 555 C CA . GLY A 1 74 ? 12.829 -16.334 -7.120 1.00 91.38 74 GLY A CA 1
ATOM 556 C C . GLY A 1 74 ? 11.645 -15.667 -7.834 1.00 91.38 74 GLY A C 1
ATOM 557 O O . GLY A 1 74 ? 10.973 -16.357 -8.597 1.00 91.38 74 GLY A O 1
ATOM 558 N N . THR A 1 75 ? 11.385 -14.374 -7.600 1.00 84.69 75 THR A N 1
ATOM 559 C CA . THR A 1 75 ? 10.434 -13.557 -8.388 1.00 84.69 75 THR A CA 1
ATOM 560 C C . THR A 1 75 ? 11.130 -12.643 -9.378 1.00 84.69 75 THR A C 1
ATOM 562 O O . THR A 1 75 ? 12.257 -12.207 -9.052 1.00 84.69 75 THR A O 1
#

pLDDT: mean 80.9, std 18.64, range [45.81, 98.19]

Sequence (75 aa):
DPPDSRKRPLEAPPEAGSTKRTNTGEDGQYFLKVLIPSYAAGSIIGKGGQTIVQLQKETGATIKLSKSKDFYPGT

Organism: Neovison vison (NCBI:txid452646)

Secondary structure (DSSP, 8-state):
-----------------------B-TTS-B-------HHHHHHHH-GGGHHHHHHHHHH--------TT-PPTT-